Protein AF-A0A948ZLN4-F1 (afdb_monomer_lite)

pLDDT: mean 81.71, std 17.95, range [43.16, 98.31]

Structure (mmCIF, N/CA/C/O backbone):
data_AF-A0A948ZLN4-F1
#
_entry.id   AF-A0A948ZLN4-F1
#
loop_
_atom_site.group_PDB
_atom_site.id
_atom_site.type_symbol
_atom_site.label_atom_id
_atom_site.label_alt_id
_atom_site.label_comp_id
_atom_site.label_asym_id
_atom_site.label_entity_id
_atom_site.label_seq_id
_atom_site.pdbx_PDB_ins_code
_atom_site.Cartn_x
_atom_site.Cartn_y
_atom_site.Cartn_z
_atom_site.occupancy
_atom_site.B_iso_or_equiv
_atom_site.auth_seq_id
_atom_site.auth_comp_id
_atom_site.auth_asym_id
_atom_site.auth_atom_id
_atom_site.pdbx_PDB_model_num
ATOM 1 N N . GLU A 1 1 ? -3.365 -25.995 7.175 1.00 49.34 1 GLU A N 1
ATOM 2 C CA . GLU A 1 1 ? -2.865 -24.650 7.519 1.00 49.34 1 GLU A CA 1
ATOM 3 C C . GLU A 1 1 ? -3.552 -23.648 6.606 1.00 49.34 1 GLU A C 1
ATOM 5 O O . GLU A 1 1 ? -3.665 -23.929 5.418 1.00 49.34 1 GLU A O 1
ATOM 10 N N . GLN A 1 2 ? -4.107 -22.562 7.146 1.00 54.97 2 GLN A N 1
ATOM 11 C CA . GLN A 1 2 ? -4.610 -21.460 6.324 1.00 54.97 2 GLN A CA 1
ATOM 12 C C . GLN A 1 2 ? -3.466 -20.470 6.122 1.00 54.97 2 GLN A C 1
ATOM 14 O O . GLN A 1 2 ? -2.845 -20.040 7.092 1.00 54.97 2 GLN A O 1
ATOM 19 N N . PHE A 1 3 ? -3.179 -20.137 4.867 1.00 58.28 3 PHE A N 1
ATOM 20 C CA . PHE A 1 3 ? -2.290 -19.027 4.554 1.00 58.28 3 PHE A CA 1
ATOM 21 C C . PHE A 1 3 ? -2.966 -17.712 4.967 1.00 58.28 3 PHE A C 1
ATOM 23 O O . PHE A 1 3 ? -4.194 -17.624 4.891 1.00 58.28 3 PHE A O 1
ATOM 30 N N . PRO A 1 4 ? -2.201 -16.683 5.370 1.00 71.19 4 PRO A N 1
ATOM 31 C CA . PRO A 1 4 ? -2.717 -15.348 5.665 1.00 71.19 4 PRO A CA 1
ATOM 32 C C . PRO A 1 4 ? -3.086 -14.627 4.358 1.00 71.19 4 PRO A C 1
ATOM 34 O O . PRO A 1 4 ? -2.544 -13.582 4.027 1.00 71.19 4 PRO A O 1
ATOM 37 N N . MET A 1 5 ? -3.969 -15.228 3.565 1.00 79.38 5 MET A N 1
ATOM 38 C CA . MET A 1 5 ? -4.476 -14.680 2.317 1.00 79.38 5 MET A CA 1
ATOM 39 C C . MET A 1 5 ? -5.995 -14.696 2.350 1.00 79.38 5 MET A C 1
ATOM 41 O O . MET A 1 5 ? -6.621 -15.629 2.857 1.00 79.38 5 MET A O 1
ATOM 45 N N . PHE A 1 6 ? -6.594 -13.647 1.808 1.00 85.44 6 PHE A N 1
ATOM 46 C CA . PHE A 1 6 ? -8.040 -13.564 1.722 1.00 85.44 6 PHE A CA 1
ATOM 47 C C . PHE A 1 6 ? -8.582 -14.512 0.646 1.00 85.44 6 PHE A C 1
ATOM 49 O O . PHE A 1 6 ? -7.852 -14.862 -0.287 1.00 85.44 6 PHE A O 1
ATOM 56 N N . PRO A 1 7 ? -9.859 -14.930 0.739 1.00 89.25 7 PRO A N 1
ATOM 57 C CA . PRO A 1 7 ? -10.496 -15.630 -0.367 1.00 89.25 7 PRO A CA 1
ATOM 58 C C . PRO A 1 7 ? -10.472 -14.755 -1.635 1.00 89.25 7 PRO A C 1
ATOM 60 O O . PRO A 1 7 ? -10.576 -13.529 -1.517 1.00 89.25 7 PRO A O 1
ATOM 63 N N . PRO A 1 8 ? -10.379 -15.353 -2.840 1.00 87.94 8 PRO A N 1
ATOM 64 C CA . PRO A 1 8 ? -10.335 -14.613 -4.104 1.00 87.94 8 PRO A CA 1
ATOM 65 C C . PRO A 1 8 ? -11.447 -13.566 -4.258 1.00 87.94 8 PRO A C 1
ATOM 67 O O . PRO A 1 8 ? -11.189 -12.456 -4.724 1.00 87.94 8 PRO A O 1
ATOM 70 N N . ASP A 1 9 ? -12.657 -13.878 -3.790 1.00 92.06 9 ASP A N 1
ATOM 71 C CA . ASP A 1 9 ? -13.821 -12.990 -3.882 1.00 92.06 9 ASP A CA 1
ATOM 72 C C . ASP A 1 9 ? -13.591 -11.639 -3.190 1.00 92.06 9 ASP A C 1
ATOM 74 O O . ASP A 1 9 ? -14.014 -10.607 -3.710 1.00 92.06 9 ASP A O 1
ATOM 78 N N . ARG A 1 10 ? -12.824 -11.608 -2.088 1.00 92.19 10 ARG A N 1
ATOM 79 C CA . ARG A 1 10 ? -12.517 -10.361 -1.367 1.00 92.19 10 ARG A CA 1
ATOM 80 C C . ARG A 1 10 ? -11.715 -9.385 -2.228 1.00 92.19 10 ARG A C 1
ATOM 82 O O . ARG A 1 10 ? -11.867 -8.175 -2.104 1.00 92.19 10 ARG A O 1
ATOM 89 N N . TYR A 1 11 ? -10.865 -9.884 -3.124 1.00 92.75 11 TYR A N 1
ATOM 90 C CA . TYR A 1 11 ? -10.092 -9.026 -4.026 1.00 92.75 11 TYR A CA 1
ATOM 91 C C . TYR A 1 11 ? -10.963 -8.415 -5.136 1.00 92.75 11 TYR A C 1
ATOM 93 O O . TYR A 1 11 ? -10.640 -7.344 -5.654 1.00 92.75 11 TYR A O 1
ATOM 101 N N . SER A 1 12 ? -12.093 -9.049 -5.458 1.00 94.94 12 SER A N 1
ATOM 102 C CA . SER A 1 12 ? -13.059 -8.544 -6.443 1.00 94.94 12 SER A CA 1
ATOM 103 C C . SER A 1 12 ? -13.940 -7.415 -5.893 1.00 94.94 12 SER A C 1
ATOM 105 O O . SER A 1 12 ? -14.552 -6.671 -6.665 1.00 94.94 12 SER A O 1
ATOM 107 N N . GLU A 1 13 ? -14.000 -7.255 -4.569 1.00 95.31 13 GLU A N 1
ATOM 108 C CA . GLU A 1 13 ? -14.735 -6.177 -3.910 1.00 95.31 13 GLU A CA 1
ATOM 109 C C . GLU A 1 13 ? -14.132 -4.797 -4.214 1.00 95.31 13 GLU A C 1
ATOM 111 O O . GLU A 1 13 ? -13.002 -4.648 -4.693 1.00 95.31 13 GLU A O 1
ATOM 116 N N . ARG A 1 14 ? -14.910 -3.744 -3.943 1.00 96.56 14 ARG A N 1
ATOM 117 C CA . ARG A 1 14 ? -14.433 -2.362 -4.053 1.00 96.56 14 ARG A CA 1
ATOM 118 C C . ARG A 1 14 ? -13.301 -2.119 -3.060 1.00 96.56 14 ARG A C 1
ATOM 120 O O . ARG A 1 14 ? -13.382 -2.528 -1.907 1.00 96.56 14 ARG A O 1
ATOM 127 N N . CYS A 1 15 ? -12.263 -1.420 -3.509 1.00 96.56 15 CYS A N 1
ATOM 128 C CA . CYS A 1 15 ? -11.170 -1.027 -2.634 1.00 96.56 15 CYS A CA 1
ATOM 129 C C . CYS A 1 15 ? -11.710 -0.074 -1.543 1.00 96.56 15 CYS A C 1
ATOM 131 O O . CYS A 1 15 ? -12.318 0.941 -1.902 1.00 96.56 15 CYS A O 1
ATOM 133 N N . PRO A 1 16 ? -11.507 -0.364 -0.239 1.00 96.19 16 PRO A N 1
ATOM 134 C CA . PRO A 1 16 ? -12.147 0.393 0.841 1.00 96.19 16 PRO A CA 1
ATOM 135 C C . PRO A 1 16 ? -11.829 1.892 0.824 1.00 96.19 16 PRO A C 1
ATOM 137 O O . PRO A 1 16 ? -12.694 2.706 1.118 1.00 96.19 16 PRO A O 1
ATOM 140 N N . TRP A 1 17 ? -10.608 2.254 0.431 1.00 96.94 17 TRP A N 1
ATOM 141 C CA . TRP A 1 17 ? -10.091 3.627 0.418 1.00 96.94 17 TRP A CA 1
ATOM 142 C C . TRP A 1 17 ? -10.038 4.266 -0.979 1.00 96.94 17 TRP A C 1
ATOM 144 O O . TRP A 1 17 ? -9.642 5.421 -1.114 1.00 96.94 17 TRP A O 1
ATOM 154 N N . ASP A 1 18 ? -10.419 3.539 -2.034 1.00 95.19 18 ASP A N 1
ATOM 155 C CA . ASP A 1 18 ? -10.573 4.088 -3.386 1.00 95.19 18 ASP A CA 1
ATOM 156 C C . ASP A 1 18 ? -11.677 3.340 -4.147 1.00 95.19 18 ASP A C 1
ATOM 158 O O . ASP A 1 18 ? -11.436 2.407 -4.918 1.00 95.19 18 ASP A O 1
ATOM 162 N N . LYS A 1 19 ? -12.923 3.791 -3.961 1.00 92.06 19 LYS A N 1
ATOM 163 C CA . LYS A 1 19 ? -14.134 3.173 -4.534 1.00 92.06 19 LYS A CA 1
ATOM 164 C C . LYS A 1 19 ? -14.150 3.127 -6.073 1.00 92.06 19 LYS A C 1
ATOM 166 O O . LYS A 1 19 ? -15.034 2.493 -6.651 1.00 92.06 19 LYS A O 1
ATOM 171 N N . ARG A 1 20 ? -13.215 3.792 -6.765 1.00 92.25 20 ARG A N 1
ATOM 172 C CA . ARG A 1 20 ? -13.094 3.725 -8.234 1.00 92.25 20 ARG A CA 1
ATOM 173 C C . ARG A 1 20 ? -12.462 2.409 -8.698 1.00 92.25 20 ARG A C 1
ATOM 175 O O . ARG A 1 20 ? -12.622 2.040 -9.860 1.00 92.25 20 ARG A O 1
ATOM 182 N N . TRP A 1 21 ? -11.775 1.700 -7.803 1.00 93.00 21 TRP A N 1
ATOM 183 C CA . TRP A 1 21 ? -11.034 0.476 -8.091 1.00 93.00 21 TRP A CA 1
ATOM 184 C C . TRP A 1 21 ? -11.637 -0.724 -7.352 1.00 93.00 21 TRP A C 1
ATOM 186 O O . TRP A 1 21 ? -12.294 -0.587 -6.317 1.00 93.00 21 TRP A O 1
ATOM 196 N N . THR A 1 22 ? -11.408 -1.926 -7.881 1.00 95.25 22 THR A N 1
ATOM 197 C CA . THR A 1 22 ? -11.467 -3.140 -7.056 1.00 95.25 22 THR A CA 1
ATOM 198 C C . THR A 1 22 ? -10.191 -3.245 -6.226 1.00 95.25 22 THR A C 1
ATOM 200 O O . THR A 1 22 ? -9.169 -2.649 -6.588 1.00 95.25 22 THR A O 1
ATOM 203 N N . LEU A 1 23 ? -10.231 -3.995 -5.125 1.00 95.94 23 LEU A N 1
ATOM 204 C CA . LEU A 1 23 ? -9.048 -4.218 -4.295 1.00 95.94 23 LEU A CA 1
ATOM 205 C C . LEU A 1 23 ? -7.914 -4.861 -5.110 1.00 95.94 23 LEU A C 1
ATOM 207 O O . LEU A 1 23 ? -6.779 -4.394 -5.049 1.00 95.94 23 LEU A O 1
ATOM 211 N N . GLU A 1 24 ? -8.241 -5.854 -5.940 1.00 94.62 24 GLU A N 1
ATOM 212 C CA . GLU A 1 24 ? -7.316 -6.496 -6.878 1.00 94.62 24 GLU A CA 1
ATOM 213 C C . GLU A 1 24 ? -6.603 -5.470 -7.758 1.00 94.62 24 GLU A C 1
ATOM 215 O O . GLU A 1 24 ? -5.379 -5.404 -7.759 1.00 94.62 24 GLU A O 1
ATOM 220 N N . ARG A 1 25 ? -7.349 -4.628 -8.485 1.00 93.00 25 ARG A N 1
ATOM 221 C CA . ARG A 1 25 ? -6.745 -3.671 -9.422 1.00 93.00 25 ARG A CA 1
ATOM 222 C C . ARG A 1 25 ? -5.870 -2.650 -8.701 1.00 93.00 25 ARG A C 1
ATOM 224 O O . ARG A 1 25 ? -4.836 -2.261 -9.237 1.00 93.00 25 ARG A O 1
ATOM 231 N N . TRP A 1 26 ? -6.275 -2.220 -7.504 1.00 95.25 26 TRP A N 1
ATOM 232 C CA . TRP A 1 26 ? -5.521 -1.250 -6.710 1.00 95.25 26 TRP A CA 1
ATOM 233 C C . TRP A 1 26 ? -4.172 -1.815 -6.241 1.00 95.25 26 TRP A C 1
ATOM 235 O O . TRP A 1 26 ? -3.160 -1.110 -6.308 1.00 95.25 26 TRP A O 1
ATOM 245 N N . ILE A 1 27 ? -4.154 -3.081 -5.799 1.00 95.38 27 ILE A N 1
ATOM 246 C CA . ILE A 1 27 ? -2.937 -3.798 -5.387 1.00 95.38 27 ILE A CA 1
ATOM 247 C C . ILE A 1 27 ? -2.073 -4.108 -6.614 1.00 95.38 27 ILE A C 1
ATOM 249 O O . ILE A 1 27 ? -0.886 -3.778 -6.630 1.00 95.38 27 ILE A O 1
ATOM 253 N N . SER A 1 28 ? -2.667 -4.693 -7.656 1.00 93.25 28 SER A N 1
ATOM 254 C CA . SER A 1 28 ? -1.964 -5.112 -8.869 1.00 93.25 28 SER A CA 1
ATOM 255 C C . SER A 1 28 ? -1.281 -3.945 -9.576 1.00 93.25 28 SER A C 1
ATOM 257 O O . SER A 1 28 ? -0.134 -4.101 -9.979 1.00 93.25 28 SER A O 1
ATOM 259 N N . ASP A 1 29 ? -1.902 -2.760 -9.671 1.00 92.19 29 ASP A N 1
ATOM 260 C CA . ASP A 1 29 ? -1.234 -1.585 -10.261 1.00 92.19 29 ASP A CA 1
ATOM 261 C C . ASP A 1 29 ? 0.073 -1.240 -9.533 1.00 92.19 29 ASP A C 1
ATOM 263 O O . ASP A 1 29 ? 1.108 -1.022 -10.164 1.00 92.19 29 ASP A O 1
ATOM 267 N N . ARG A 1 30 ? 0.055 -1.245 -8.196 1.00 94.38 30 ARG A N 1
ATOM 268 C CA . ARG A 1 30 ? 1.228 -0.916 -7.373 1.00 94.38 30 ARG A CA 1
ATOM 269 C C . ARG A 1 30 ? 2.310 -1.974 -7.489 1.00 94.38 30 ARG A C 1
ATOM 271 O O . ARG A 1 30 ? 3.468 -1.631 -7.720 1.00 94.38 30 ARG A O 1
ATOM 278 N N . VAL A 1 31 ? 1.935 -3.248 -7.383 1.00 94.81 31 VAL A N 1
ATOM 279 C CA . VAL A 1 31 ? 2.865 -4.375 -7.537 1.00 94.81 31 VAL A CA 1
ATOM 280 C C . VAL A 1 31 ? 3.500 -4.351 -8.926 1.00 94.81 31 VAL A C 1
ATOM 282 O O . VAL A 1 31 ? 4.719 -4.424 -9.044 1.00 94.81 31 VAL A O 1
ATOM 285 N N . LEU A 1 32 ? 2.713 -4.155 -9.984 1.00 92.81 32 LEU A N 1
ATOM 286 C CA . LEU A 1 32 ? 3.229 -4.143 -11.352 1.00 92.81 32 LEU A CA 1
ATOM 287 C C . LEU A 1 32 ? 4.118 -2.928 -11.626 1.00 92.81 32 LEU A C 1
ATOM 289 O O . LEU 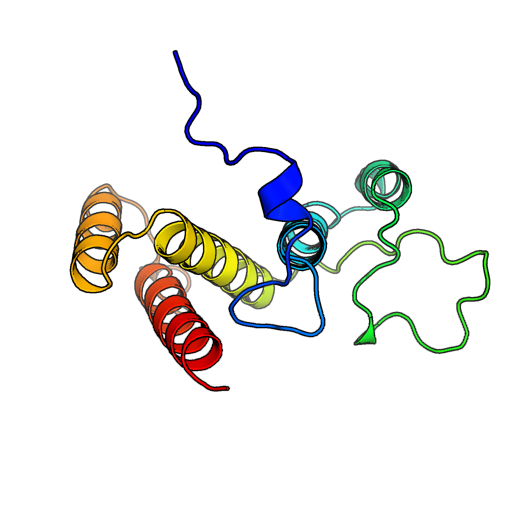A 1 32 ? 5.122 -3.078 -12.314 1.00 92.81 32 LEU A O 1
ATOM 293 N N . ARG A 1 33 ? 3.856 -1.761 -11.026 1.00 91.12 33 ARG A N 1
ATOM 294 C CA . ARG A 1 33 ? 4.777 -0.606 -11.083 1.00 91.12 33 ARG A CA 1
ATOM 295 C C . ARG A 1 33 ? 6.093 -0.852 -10.347 1.00 91.12 33 ARG A C 1
ATOM 297 O O . ARG A 1 33 ? 7.123 -0.320 -10.757 1.00 91.12 33 ARG A O 1
ATOM 304 N N . LEU A 1 34 ? 6.068 -1.651 -9.280 1.00 92.94 34 LEU A N 1
ATOM 305 C CA . LEU A 1 34 ? 7.263 -2.059 -8.540 1.00 92.94 34 LEU A CA 1
ATOM 306 C C . LEU A 1 34 ? 8.061 -3.156 -9.260 1.00 92.94 34 LEU A C 1
ATOM 308 O O . LEU A 1 34 ? 9.283 -3.187 -9.123 1.00 92.94 34 LEU A O 1
ATOM 312 N N . SER A 1 35 ? 7.389 -4.044 -9.997 1.00 91.88 35 SER A N 1
ATOM 313 C CA . SER A 1 35 ? 8.000 -5.203 -10.661 1.00 91.88 35 SER A CA 1
ATOM 314 C C . SER A 1 35 ? 8.398 -4.940 -12.114 1.00 91.88 35 SER A C 1
ATOM 316 O O . SER A 1 35 ? 9.471 -5.356 -12.539 1.00 91.88 35 SER A O 1
ATOM 318 N N . CYS A 1 36 ? 7.563 -4.258 -12.898 1.00 90.81 36 CYS A N 1
ATOM 319 C CA . CYS A 1 36 ? 7.737 -4.109 -14.344 1.00 90.81 36 CYS A CA 1
ATOM 320 C C . CYS A 1 36 ? 8.649 -2.932 -14.706 1.00 90.81 36 CYS A C 1
ATOM 322 O O . CYS A 1 36 ? 8.261 -2.064 -15.485 1.00 90.81 36 CYS A O 1
ATOM 324 N N . THR A 1 37 ? 9.857 -2.877 -14.138 1.00 89.12 37 THR A N 1
ATOM 325 C CA . THR A 1 37 ? 10.768 -1.728 -14.292 1.00 89.12 37 THR A CA 1
ATOM 326 C C . THR A 1 37 ? 11.844 -1.888 -15.367 1.00 89.12 37 THR A C 1
ATOM 328 O O . THR A 1 37 ? 12.665 -0.990 -15.553 1.00 89.12 37 THR A O 1
ATOM 331 N N . ALA A 1 38 ? 11.858 -3.021 -16.068 1.00 86.75 38 ALA A N 1
ATOM 332 C CA . ALA A 1 38 ? 12.822 -3.363 -17.110 1.00 86.75 38 ALA A CA 1
ATOM 333 C C . ALA A 1 38 ? 12.132 -4.104 -18.269 1.00 86.75 38 ALA A C 1
ATOM 335 O O . ALA A 1 38 ? 11.051 -4.669 -18.096 1.00 86.75 38 ALA A O 1
ATOM 336 N N . ASP A 1 39 ? 12.708 -4.036 -19.476 1.00 84.25 39 ASP A N 1
ATOM 337 C CA . ASP A 1 39 ? 12.068 -4.529 -20.711 1.00 84.25 39 ASP A CA 1
ATOM 338 C C . ASP A 1 39 ? 11.767 -6.033 -20.693 1.00 84.25 39 ASP A C 1
ATOM 340 O O . ASP A 1 39 ? 10.790 -6.474 -21.299 1.00 84.25 39 ASP A O 1
ATOM 344 N N . ASP A 1 40 ? 12.569 -6.806 -19.968 1.00 88.50 40 ASP A N 1
ATOM 345 C CA . ASP A 1 40 ? 12.377 -8.234 -19.714 1.00 88.50 40 ASP A CA 1
ATOM 346 C C . ASP A 1 40 ? 11.125 -8.543 -18.876 1.00 88.50 40 ASP A C 1
ATOM 348 O O . ASP A 1 40 ? 10.592 -9.647 -18.959 1.00 88.50 40 ASP A O 1
ATOM 352 N N . MET A 1 41 ? 10.597 -7.563 -18.141 1.00 89.00 41 MET A N 1
ATOM 353 C CA . MET A 1 41 ? 9.378 -7.695 -17.342 1.00 89.00 41 MET A CA 1
ATOM 354 C C . MET A 1 41 ? 8.093 -7.360 -18.112 1.00 89.00 41 MET A C 1
ATOM 356 O O . MET A 1 41 ? 6.996 -7.510 -17.571 1.00 89.00 41 MET A O 1
ATOM 360 N N . ARG A 1 42 ? 8.177 -6.947 -19.384 1.00 84.56 42 ARG A N 1
ATOM 361 C CA . ARG A 1 42 ? 6.988 -6.686 -20.221 1.00 84.56 42 ARG A CA 1
ATOM 362 C C . ARG A 1 42 ? 6.019 -7.872 -20.313 1.00 84.56 42 ARG A C 1
ATOM 364 O O . ARG A 1 42 ? 4.823 -7.618 -20.178 1.00 84.56 42 ARG A O 1
ATOM 371 N N . PRO A 1 43 ? 6.471 -9.135 -20.471 1.00 88.94 43 PRO A N 1
ATOM 372 C CA . PRO A 1 43 ? 5.558 -10.275 -20.522 1.00 88.94 43 PRO A CA 1
ATOM 373 C C . PRO A 1 43 ? 4.719 -10.431 -19.249 1.00 88.94 43 PRO A C 1
ATOM 375 O O . PRO A 1 43 ? 3.566 -10.840 -19.334 1.00 88.94 43 PRO A O 1
ATOM 378 N N . LEU A 1 44 ? 5.260 -10.069 -18.076 1.00 88.44 44 LEU A N 1
ATOM 379 C CA . LEU A 1 44 ? 4.494 -10.068 -16.826 1.00 88.44 44 LEU A CA 1
ATOM 380 C C . LEU A 1 44 ? 3.377 -9.018 -16.868 1.00 88.44 44 LEU A C 1
ATOM 382 O O . LEU A 1 44 ? 2.235 -9.327 -16.536 1.00 88.44 44 LEU A O 1
ATOM 386 N N . GLY A 1 45 ? 3.699 -7.793 -17.296 1.00 86.94 45 GLY A N 1
ATOM 387 C CA . GLY A 1 45 ? 2.714 -6.722 -17.448 1.00 86.94 45 GLY A CA 1
ATOM 388 C C . GLY A 1 45 ? 1.603 -7.091 -18.434 1.00 86.94 45 GLY A C 1
ATOM 389 O O . GLY A 1 45 ? 0.427 -6.942 -18.116 1.00 86.94 45 GLY A O 1
ATOM 390 N N . GLU A 1 46 ? 1.963 -7.651 -19.591 1.00 86.19 46 GLU A N 1
ATOM 391 C CA . GLU A 1 46 ? 1.010 -8.107 -20.613 1.00 86.19 46 GLU A CA 1
ATOM 392 C C . GLU A 1 46 ? 0.112 -9.239 -20.098 1.00 86.19 46 GLU A C 1
ATOM 394 O O . GLU A 1 46 ? -1.108 -9.164 -20.242 1.00 86.19 46 GLU A O 1
ATOM 399 N N . ALA A 1 47 ? 0.688 -10.249 -19.438 1.00 87.38 47 ALA A N 1
ATOM 400 C CA . ALA A 1 47 ? -0.068 -11.357 -18.854 1.00 87.38 47 ALA A CA 1
ATOM 401 C C . ALA A 1 47 ? -1.048 -10.896 -17.761 1.00 87.38 47 ALA A C 1
ATOM 403 O O . ALA A 1 47 ? -2.111 -11.491 -17.597 1.00 87.38 47 ALA A O 1
ATOM 404 N N . ALA A 1 48 ? -0.713 -9.823 -17.042 1.00 87.12 48 ALA A N 1
ATOM 405 C CA . ALA A 1 48 ? -1.577 -9.205 -16.042 1.00 87.12 48 ALA A CA 1
ATOM 406 C C . ALA A 1 48 ? -2.580 -8.186 -16.629 1.00 87.12 48 ALA A C 1
ATOM 408 O O . ALA A 1 48 ? -3.329 -7.568 -15.873 1.00 87.12 48 ALA A O 1
ATOM 409 N N . GLY A 1 49 ? -2.594 -7.970 -17.953 1.00 84.94 49 GLY A N 1
ATOM 410 C CA . GLY A 1 49 ? -3.438 -6.957 -18.600 1.00 84.94 49 GLY A CA 1
ATOM 411 C C . GLY A 1 49 ? -3.086 -5.518 -18.201 1.00 84.94 49 GLY A C 1
ATOM 412 O O . GLY A 1 49 ? -3.942 -4.633 -18.219 1.00 84.94 49 GLY A O 1
ATOM 413 N N . TRP A 1 50 ? -1.840 -5.278 -17.786 1.00 82.62 50 TRP A N 1
ATOM 414 C CA . TRP A 1 50 ? -1.359 -3.983 -17.323 1.00 82.62 50 TRP A CA 1
ATOM 415 C C . TRP A 1 50 ? -0.583 -3.267 -18.424 1.00 82.62 50 TRP A C 1
ATOM 417 O O . TRP A 1 50 ? 0.473 -3.704 -18.878 1.00 82.62 50 TRP A O 1
ATOM 427 N N . HIS A 1 51 ? -1.111 -2.117 -18.835 1.00 72.56 51 HIS A N 1
ATOM 428 C CA . HIS A 1 51 ? -0.586 -1.334 -19.957 1.00 72.56 51 HIS A CA 1
ATOM 429 C C . HIS A 1 51 ? 0.285 -0.144 -19.514 1.00 72.56 51 HIS A C 1
ATOM 431 O O . HIS A 1 51 ? 0.710 0.669 -20.338 1.00 72.56 51 HIS A O 1
ATOM 437 N N . GLY A 1 52 ? 0.588 -0.048 -18.218 1.00 68.50 52 GLY A N 1
ATOM 438 C CA . GLY A 1 52 ? 1.244 1.106 -17.606 1.00 68.50 52 GLY A CA 1
ATOM 439 C C . GLY A 1 52 ? 0.281 1.977 -16.799 1.00 68.50 52 GLY A C 1
ATOM 440 O O . GLY A 1 52 ? -0.937 1.820 -16.858 1.00 68.50 52 GLY A O 1
ATOM 441 N N . HIS A 1 53 ? 0.834 2.929 -16.043 1.00 64.31 53 HIS A N 1
ATOM 442 C CA . HIS A 1 53 ? 0.038 3.835 -15.211 1.00 64.31 53 HIS A CA 1
ATOM 443 C C . HIS A 1 53 ? -0.940 4.674 -16.066 1.00 64.31 53 HIS A C 1
ATOM 445 O O . HIS A 1 53 ? -0.489 5.287 -17.038 1.00 64.31 53 HIS A O 1
ATOM 451 N N . PRO A 1 54 ? -2.228 4.825 -15.687 1.00 59.62 54 PRO A N 1
ATOM 452 C CA . PRO A 1 54 ? -3.244 5.507 -16.502 1.00 59.62 54 PRO A CA 1
ATOM 453 C C . PRO A 1 54 ? -2.860 6.927 -16.941 1.00 59.62 54 PRO A C 1
ATOM 455 O O . PRO A 1 54 ? -3.117 7.316 -18.071 1.00 59.62 54 PRO A O 1
ATOM 458 N N . ALA A 1 55 ? -2.172 7.692 -16.084 1.00 57.41 55 ALA A N 1
ATOM 459 C CA . ALA A 1 55 ? -1.699 9.041 -16.431 1.00 57.41 55 ALA A CA 1
ATOM 460 C C . ALA A 1 55 ? -0.544 9.067 -17.458 1.00 57.41 55 ALA A C 1
ATOM 462 O O . ALA A 1 55 ? -0.230 10.124 -17.999 1.00 57.41 55 ALA A O 1
ATOM 463 N N . ARG A 1 56 ? 0.118 7.928 -17.704 1.00 53.44 56 ARG A N 1
ATOM 464 C CA . ARG A 1 56 ? 1.175 7.765 -18.718 1.00 53.44 56 ARG A CA 1
ATOM 465 C C . ARG A 1 56 ? 0.643 7.146 -20.014 1.00 53.44 56 ARG A C 1
ATOM 467 O O . ARG A 1 56 ? 1.272 7.303 -21.058 1.00 53.44 56 ARG A O 1
ATOM 474 N N . VAL A 1 57 ? -0.525 6.505 -19.967 1.00 54.22 57 VAL A N 1
ATOM 475 C CA . VAL A 1 57 ? -1.248 6.018 -21.144 1.00 54.22 57 VAL A CA 1
ATOM 476 C C . VAL A 1 57 ? -2.064 7.182 -21.719 1.00 54.22 57 VAL A C 1
ATOM 478 O O . VAL A 1 57 ? -3.243 7.356 -21.434 1.00 54.22 57 VAL A O 1
ATOM 481 N N . GLY A 1 58 ? -1.412 8.048 -22.501 1.00 49.03 58 GLY A N 1
ATOM 482 C CA . GLY A 1 58 ? -2.117 9.084 -23.264 1.00 49.03 58 GLY A CA 1
ATOM 483 C C . GLY A 1 58 ? -3.097 8.480 -24.290 1.00 49.03 58 GLY A C 1
ATOM 484 O O . GLY A 1 58 ? -2.935 7.315 -24.664 1.00 49.03 58 GLY A O 1
ATOM 485 N N . PRO A 1 59 ? -4.056 9.270 -24.822 1.00 48.06 59 PRO A N 1
ATOM 486 C CA . PRO A 1 59 ? -5.141 8.808 -25.708 1.00 48.06 59 PRO A CA 1
ATOM 487 C C . PRO A 1 59 ? -4.685 8.194 -27.046 1.00 48.06 59 PRO A C 1
ATOM 489 O O . PRO A 1 59 ? -5.515 7.753 -27.832 1.00 48.06 59 PRO A O 1
ATOM 492 N N . GLN A 1 60 ? -3.379 8.170 -27.324 1.00 44.78 60 GLN A N 1
ATOM 493 C CA . GLN A 1 60 ? -2.794 7.624 -28.552 1.00 44.78 60 GLN A CA 1
ATOM 494 C C . GLN A 1 60 ? -2.491 6.123 -28.488 1.00 44.78 60 GLN A C 1
ATOM 496 O O . GLN A 1 60 ? -2.121 5.542 -29.504 1.00 44.78 60 GLN A O 1
ATOM 501 N N . HIS A 1 61 ? -2.655 5.473 -27.336 1.00 47.03 61 HIS A N 1
ATOM 502 C CA . HIS A 1 61 ? -2.491 4.027 -27.256 1.00 47.03 61 HIS A CA 1
ATOM 503 C C . HIS A 1 61 ? -3.830 3.361 -27.578 1.00 47.03 61 HIS A C 1
ATOM 505 O O . HIS A 1 61 ? -4.638 3.077 -26.697 1.00 47.03 61 HIS A O 1
ATOM 511 N N . GLY A 1 62 ? -4.069 3.168 -28.880 1.00 43.16 62 GLY A N 1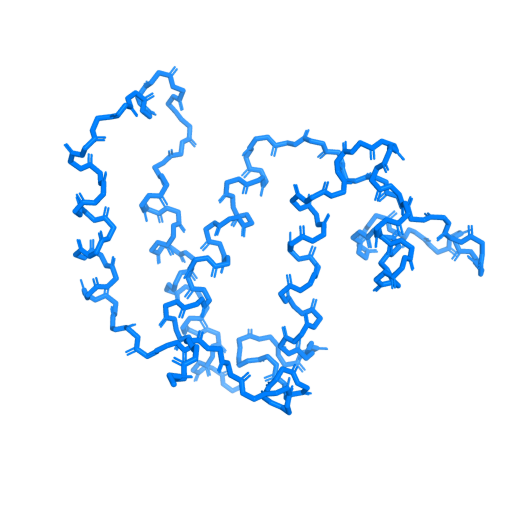
ATOM 512 C CA . GLY A 1 62 ? -5.066 2.221 -29.378 1.00 43.16 62 GLY A CA 1
ATOM 513 C C . GLY A 1 62 ? -4.773 0.801 -28.881 1.00 43.16 62 GLY A C 1
ATOM 514 O O . GLY A 1 62 ? -3.851 0.586 -28.099 1.00 43.16 62 GLY A O 1
ATOM 515 N N . GLN A 1 63 ? -5.544 -0.178 -29.350 1.00 44.69 63 GLN A N 1
ATOM 516 C CA . GLN A 1 63 ? -5.530 -1.593 -28.928 1.00 44.69 63 GLN A CA 1
ATOM 517 C C . GLN A 1 63 ? -4.152 -2.306 -28.970 1.00 44.69 63 GLN A C 1
ATOM 519 O O . GLN A 1 63 ? -4.039 -3.433 -28.498 1.00 44.69 63 GLN A O 1
ATOM 524 N N . ASP A 1 64 ? -3.103 -1.616 -29.423 1.00 45.25 64 ASP A N 1
ATOM 525 C CA . ASP A 1 64 ? -1.703 -2.037 -29.518 1.00 45.25 64 ASP A CA 1
ATOM 526 C C . ASP A 1 64 ? -0.828 -1.482 -28.368 1.00 45.25 64 ASP A C 1
ATOM 528 O O . ASP A 1 64 ? 0.394 -1.359 -28.498 1.00 45.25 64 ASP A O 1
ATOM 532 N N . ALA A 1 65 ? -1.440 -1.097 -27.241 1.00 53.28 65 ALA A N 1
ATOM 533 C CA . ALA A 1 65 ? -0.773 -0.579 -26.047 1.00 53.28 65 ALA A CA 1
ATOM 534 C C . ALA A 1 65 ? 0.133 -1.647 -25.401 1.00 53.28 65 ALA A C 1
ATOM 536 O O . ALA A 1 65 ? -0.229 -2.271 -24.401 1.00 53.28 65 ALA A O 1
ATOM 537 N N . ARG A 1 66 ? 1.318 -1.891 -25.974 1.00 55.47 66 ARG A N 1
ATOM 538 C CA . ARG A 1 66 ? 2.344 -2.752 -25.366 1.00 55.47 66 ARG A CA 1
ATOM 539 C C . ARG A 1 66 ? 2.566 -2.308 -23.929 1.00 55.47 66 ARG A C 1
ATOM 541 O O . ARG A 1 66 ? 2.721 -1.107 -23.695 1.00 55.47 66 ARG A O 1
ATOM 548 N N . ALA A 1 67 ? 2.619 -3.264 -22.998 1.00 58.75 67 ALA A N 1
ATOM 549 C CA . ALA A 1 67 ? 2.904 -2.969 -21.601 1.00 58.75 67 ALA A CA 1
ATOM 550 C C . ALA A 1 67 ? 4.151 -2.081 -21.529 1.00 58.75 67 ALA A C 1
ATOM 552 O O . ALA A 1 67 ? 5.235 -2.431 -22.024 1.00 58.75 67 ALA A O 1
ATOM 553 N N . THR A 1 68 ? 3.957 -0.872 -21.010 1.00 65.75 68 THR A N 1
ATOM 554 C CA . THR A 1 68 ? 5.041 0.086 -20.854 1.00 65.75 68 THR A CA 1
ATOM 555 C C . THR A 1 68 ? 5.772 -0.253 -19.570 1.00 65.75 68 THR A C 1
ATOM 557 O O . THR A 1 68 ? 5.167 -0.434 -18.518 1.00 65.75 68 THR A O 1
ATOM 560 N N . VAL A 1 69 ? 7.092 -0.374 -19.657 1.00 76.38 69 VAL A N 1
ATOM 561 C CA . VAL A 1 69 ? 7.926 -0.536 -18.468 1.00 76.38 69 VAL A CA 1
ATOM 562 C C . VAL A 1 69 ? 7.829 0.709 -17.598 1.00 76.38 69 VAL A C 1
ATOM 564 O O . VAL A 1 69 ? 7.924 1.841 -18.084 1.00 76.38 69 VAL A O 1
ATOM 567 N N . HIS A 1 70 ? 7.630 0.507 -16.299 1.00 80.75 70 HIS A N 1
ATOM 568 C CA . HIS A 1 70 ? 7.597 1.591 -15.333 1.00 80.75 70 HIS A CA 1
ATOM 569 C C . HIS A 1 70 ? 9.014 2.108 -15.098 1.00 80.75 70 HIS A C 1
ATOM 571 O O . HIS A 1 70 ? 9.910 1.361 -14.716 1.00 80.75 70 HIS A O 1
ATOM 577 N N . LYS A 1 71 ? 9.248 3.403 -15.317 1.00 84.38 71 LYS A N 1
ATOM 578 C CA . LYS A 1 71 ? 10.582 3.979 -15.107 1.00 84.38 71 LYS A CA 1
ATOM 579 C C . LYS A 1 71 ? 10.977 3.842 -13.636 1.00 84.38 71 LYS A C 1
ATOM 581 O O . LYS A 1 71 ? 10.297 4.392 -12.773 1.00 84.38 71 LYS A O 1
ATOM 586 N N . TRP A 1 72 ? 12.114 3.198 -13.376 1.00 86.06 72 TRP A N 1
ATOM 587 C CA . TRP A 1 72 ? 12.681 3.103 -12.033 1.00 86.06 72 TRP A CA 1
ATOM 588 C C . TRP A 1 72 ? 12.866 4.491 -11.400 1.00 86.06 72 TRP A C 1
ATOM 590 O O . TRP A 1 72 ? 13.543 5.362 -11.955 1.00 86.06 72 TRP A O 1
ATOM 600 N N . ASN A 1 73 ? 12.264 4.687 -10.227 1.00 87.19 73 ASN A N 1
ATOM 601 C CA . ASN A 1 73 ? 12.385 5.893 -9.418 1.00 87.19 73 ASN A CA 1
ATOM 602 C C . ASN A 1 73 ? 12.402 5.496 -7.928 1.00 87.19 73 ASN A C 1
ATOM 604 O O . ASN A 1 73 ? 11.387 5.004 -7.436 1.00 87.19 73 ASN A O 1
ATOM 608 N N . PRO A 1 74 ? 13.515 5.719 -7.200 1.00 87.19 74 PRO A N 1
ATOM 609 C CA . PRO A 1 74 ? 13.634 5.324 -5.795 1.00 87.19 74 PRO A CA 1
ATOM 610 C C . PRO A 1 74 ? 12.562 5.919 -4.872 1.00 87.19 74 PRO A C 1
ATOM 612 O O . PRO A 1 74 ? 12.070 5.220 -3.992 1.00 87.19 74 PRO A O 1
ATOM 615 N N . ARG A 1 75 ? 12.166 7.181 -5.089 1.00 87.75 75 ARG A N 1
ATOM 616 C CA . ARG A 1 75 ? 11.137 7.852 -4.278 1.00 87.75 75 ARG A CA 1
ATOM 617 C C . ARG A 1 75 ? 9.764 7.237 -4.512 1.00 87.75 75 ARG A C 1
ATOM 619 O O . ARG A 1 75 ? 9.114 6.817 -3.566 1.00 87.75 75 ARG A O 1
ATOM 626 N N . GLU A 1 76 ? 9.362 7.136 -5.777 1.00 88.81 76 GLU A N 1
ATOM 627 C CA . GLU A 1 76 ? 8.070 6.547 -6.151 1.00 88.81 76 GLU A CA 1
ATOM 628 C C . GLU A 1 76 ? 7.982 5.085 -5.692 1.00 88.81 76 GLU A C 1
ATOM 630 O O . GLU A 1 76 ? 6.942 4.635 -5.225 1.00 88.81 76 GLU A O 1
ATOM 635 N N . ARG A 1 77 ? 9.092 4.342 -5.764 1.00 91.50 77 ARG A N 1
ATOM 636 C CA . ARG A 1 77 ? 9.178 2.973 -5.251 1.00 91.50 77 ARG A CA 1
ATOM 637 C C . ARG A 1 77 ? 8.925 2.913 -3.744 1.00 91.50 77 ARG A C 1
ATOM 639 O O . ARG A 1 77 ? 8.165 2.054 -3.307 1.00 91.50 77 ARG A O 1
ATOM 646 N N . ALA A 1 78 ? 9.564 3.787 -2.967 1.00 90.44 78 ALA A N 1
ATOM 647 C CA . ALA A 1 78 ? 9.372 3.840 -1.520 1.00 90.44 78 ALA A CA 1
ATOM 648 C C . ALA A 1 78 ? 7.922 4.200 -1.156 1.00 90.44 78 ALA A C 1
ATOM 650 O O . ALA A 1 78 ? 7.343 3.575 -0.274 1.00 90.44 78 ALA A O 1
ATOM 651 N N . GLU A 1 79 ? 7.310 5.137 -1.885 1.00 92.88 79 GLU A N 1
ATOM 652 C CA . GLU A 1 79 ? 5.901 5.514 -1.717 1.00 92.88 79 GLU A CA 1
ATOM 653 C C . GLU A 1 79 ? 4.947 4.353 -2.045 1.00 92.88 79 GLU A C 1
ATOM 655 O O . GLU A 1 79 ? 4.043 4.061 -1.267 1.00 92.88 79 GLU A O 1
ATOM 660 N N . LEU A 1 80 ? 5.162 3.647 -3.161 1.00 94.62 80 LEU A N 1
ATOM 661 C CA . LEU A 1 80 ? 4.340 2.495 -3.556 1.00 94.62 80 LEU A CA 1
ATOM 662 C C . LEU A 1 80 ? 4.470 1.320 -2.583 1.00 94.62 80 LEU A C 1
ATOM 664 O O . LEU A 1 80 ? 3.473 0.663 -2.286 1.00 94.62 80 LEU A O 1
ATOM 668 N N . ALA A 1 81 ? 5.683 1.054 -2.092 1.00 94.62 81 ALA A N 1
ATOM 669 C CA . ALA A 1 81 ? 5.916 0.035 -1.075 1.00 94.62 81 ALA A CA 1
ATOM 670 C C . ALA A 1 81 ? 5.204 0.400 0.236 1.00 94.62 81 ALA A C 1
ATOM 672 O O . ALA A 1 81 ? 4.439 -0.406 0.756 1.00 94.62 81 ALA A O 1
ATOM 673 N N . ALA A 1 82 ? 5.356 1.646 0.695 1.00 95.38 82 ALA A N 1
ATOM 674 C CA . ALA A 1 82 ? 4.676 2.146 1.883 1.00 95.38 82 ALA A CA 1
ATOM 675 C C . ALA A 1 82 ? 3.144 2.065 1.774 1.00 95.38 82 ALA A C 1
ATOM 677 O O . ALA A 1 82 ? 2.473 1.706 2.738 1.00 95.38 82 ALA A O 1
ATOM 678 N N . GLU A 1 83 ? 2.581 2.363 0.598 1.00 97.56 83 GLU A N 1
ATOM 679 C CA . GLU A 1 83 ? 1.147 2.210 0.331 1.00 97.56 83 GLU A CA 1
ATOM 680 C C . GLU A 1 83 ? 0.676 0.758 0.437 1.00 97.56 83 GLU A C 1
ATOM 682 O O . GLU A 1 83 ? -0.400 0.515 0.982 1.00 97.56 83 GLU A O 1
ATOM 687 N N . LEU A 1 84 ? 1.457 -0.197 -0.072 1.00 97.88 84 LEU A N 1
ATOM 688 C CA . LEU A 1 84 ? 1.128 -1.619 0.023 1.00 97.88 84 LEU A CA 1
ATOM 689 C C . LEU A 1 84 ? 1.205 -2.115 1.468 1.00 97.88 84 LE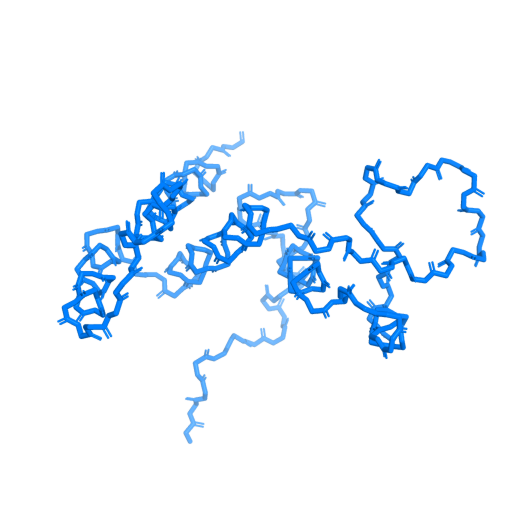U A C 1
ATOM 691 O O . LEU A 1 84 ? 0.252 -2.741 1.930 1.00 97.88 84 LEU A O 1
ATOM 695 N N . ASP A 1 85 ? 2.274 -1.795 2.196 1.00 96.50 85 ASP A N 1
ATOM 696 C CA . ASP A 1 85 ? 2.425 -2.193 3.600 1.00 96.50 85 ASP A CA 1
ATOM 697 C C . ASP A 1 85 ? 1.278 -1.633 4.457 1.00 96.50 85 ASP A C 1
ATOM 699 O O . ASP A 1 85 ? 0.618 -2.371 5.191 1.00 96.50 85 ASP A O 1
ATOM 703 N N . ALA A 1 86 ? 0.963 -0.344 4.292 1.00 97.88 86 ALA A N 1
ATOM 704 C CA . ALA A 1 86 ? -0.165 0.308 4.952 1.00 97.88 86 ALA A CA 1
ATOM 705 C C . ALA A 1 86 ? -1.512 -0.352 4.623 1.00 97.88 86 ALA A C 1
ATOM 707 O O . ALA A 1 86 ? -2.322 -0.605 5.517 1.00 97.88 86 ALA A O 1
ATOM 708 N N . ALA A 1 87 ? -1.751 -0.653 3.344 1.00 97.50 87 ALA A N 1
ATOM 709 C CA . ALA A 1 87 ? -2.962 -1.334 2.908 1.00 97.50 87 ALA A CA 1
ATOM 710 C C . ALA A 1 87 ? -3.103 -2.710 3.564 1.00 97.50 87 ALA A C 1
ATOM 712 O O . ALA A 1 87 ? -4.193 -3.059 4.011 1.00 97.50 87 ALA A O 1
ATOM 713 N N . PHE A 1 88 ? -2.023 -3.487 3.662 1.00 96.38 88 PHE A N 1
ATOM 714 C CA . PHE A 1 88 ? -2.074 -4.801 4.298 1.00 96.38 88 PHE A CA 1
ATOM 715 C C . PHE A 1 88 ? -2.267 -4.723 5.813 1.00 96.38 88 PHE A C 1
ATOM 717 O O . PHE A 1 88 ? -3.045 -5.519 6.337 1.00 96.38 88 PHE A O 1
ATOM 724 N N . PHE A 1 89 ? -1.677 -3.743 6.507 1.00 96.38 89 PHE A N 1
ATOM 725 C CA . PHE A 1 89 ? -2.007 -3.497 7.915 1.00 96.38 89 PHE A CA 1
ATOM 726 C C . PHE A 1 89 ? -3.510 -3.255 8.104 1.00 96.38 89 PHE A C 1
ATOM 728 O O . PHE A 1 89 ? -4.136 -3.919 8.930 1.00 96.38 89 PHE A O 1
ATOM 735 N N . LEU A 1 90 ? -4.113 -2.396 7.276 1.00 96.81 90 LEU A N 1
ATOM 736 C CA . LEU A 1 90 ? -5.555 -2.137 7.318 1.00 96.81 90 LEU A CA 1
ATOM 737 C C . LEU A 1 90 ? -6.389 -3.382 6.985 1.00 96.81 90 LEU A C 1
ATOM 739 O O . LEU A 1 90 ? -7.361 -3.679 7.676 1.00 96.81 90 LEU A O 1
ATOM 743 N N . LEU A 1 91 ? -6.024 -4.136 5.945 1.00 95.31 91 LEU A N 1
ATOM 744 C CA . LEU A 1 91 ? -6.774 -5.326 5.531 1.00 95.31 91 LEU A CA 1
ATOM 745 C C . LEU A 1 91 ? -6.738 -6.439 6.581 1.00 95.31 91 LEU A C 1
ATOM 747 O O . LEU A 1 91 ? -7.741 -7.140 6.754 1.00 95.31 91 LEU A O 1
ATOM 751 N N . TYR A 1 92 ? -5.599 -6.602 7.256 1.00 94.44 92 TYR A N 1
ATOM 752 C CA . TYR A 1 92 ? -5.424 -7.558 8.348 1.00 94.44 92 TYR A CA 1
ATOM 753 C C . TYR A 1 92 ? -5.988 -7.061 9.684 1.00 94.44 92 TYR A C 1
ATOM 755 O O . TYR A 1 92 ? -6.007 -7.829 10.641 1.00 94.44 92 TYR A O 1
ATOM 763 N N . GLY A 1 93 ? -6.491 -5.824 9.749 1.00 95.06 93 GLY A N 1
ATOM 764 C CA . GLY A 1 93 ? -7.071 -5.258 10.965 1.00 95.06 93 GLY A CA 1
ATOM 765 C C . GLY A 1 93 ? -6.034 -4.950 12.044 1.00 95.06 93 GLY A C 1
ATOM 766 O O . GLY A 1 93 ? -6.359 -5.000 13.225 1.00 95.06 93 GLY A O 1
ATOM 767 N N . VAL A 1 94 ? -4.790 -4.664 11.651 1.00 96.69 94 VAL A N 1
ATOM 768 C CA . VAL A 1 94 ? -3.739 -4.224 12.572 1.00 96.69 94 VAL A CA 1
ATOM 769 C C . VAL A 1 94 ? -3.987 -2.765 12.922 1.00 96.69 94 VAL A C 1
ATOM 771 O O . VAL A 1 94 ? -4.067 -1.919 12.030 1.00 96.69 94 VAL A O 1
ATOM 774 N N . GLU A 1 95 ? -4.103 -2.466 14.213 1.00 97.38 95 GLU A N 1
ATOM 775 C CA . GLU A 1 95 ? -4.330 -1.102 14.674 1.00 97.38 95 GLU A CA 1
ATOM 776 C C . GLU A 1 95 ? -3.115 -0.207 14.413 1.00 97.38 95 GLU A C 1
ATOM 778 O O . GLU A 1 95 ? -1.969 -0.651 14.342 1.00 97.38 95 GLU A O 1
ATOM 783 N N . ARG A 1 96 ? -3.353 1.103 14.321 1.00 96.88 96 ARG A N 1
ATOM 784 C CA . ARG A 1 96 ? -2.312 2.092 14.015 1.00 96.88 96 ARG A CA 1
ATOM 785 C C . ARG A 1 96 ? -1.136 2.062 15.002 1.00 96.88 96 ARG A C 1
ATOM 787 O O . ARG A 1 96 ? 0.009 2.240 14.586 1.00 96.88 96 ARG A O 1
ATOM 794 N N . ALA A 1 97 ? -1.408 1.849 16.290 1.00 96.06 97 ALA A N 1
ATOM 795 C CA . ALA A 1 97 ? -0.369 1.739 17.315 1.00 96.06 97 ALA A CA 1
ATOM 796 C C . ALA A 1 97 ? 0.434 0.434 17.179 1.00 96.06 97 ALA A C 1
ATOM 798 O O . ALA A 1 97 ? 1.659 0.450 17.301 1.00 96.06 97 ALA A O 1
ATOM 799 N N . ASP A 1 98 ? -0.236 -0.674 16.854 1.00 96.81 98 ASP A N 1
ATOM 800 C CA . ASP A 1 98 ? 0.414 -1.964 16.623 1.00 96.81 98 ASP A CA 1
ATOM 801 C C . ASP A 1 98 ? 1.273 -1.940 15.358 1.00 96.81 98 ASP A C 1
ATOM 803 O O . ASP A 1 98 ? 2.387 -2.455 15.366 1.00 96.81 98 ASP A O 1
ATOM 807 N N . ALA A 1 99 ? 0.809 -1.296 14.284 1.00 95.19 99 ALA A N 1
ATOM 808 C CA . ALA A 1 99 ? 1.590 -1.114 13.063 1.00 95.19 99 ALA A CA 1
ATOM 809 C C . ALA A 1 99 ? 2.883 -0.325 13.338 1.00 95.19 99 ALA A C 1
ATOM 811 O O . ALA A 1 99 ? 3.962 -0.735 12.912 1.00 95.19 99 ALA A O 1
ATOM 812 N N . GLU A 1 100 ? 2.796 0.772 14.098 1.00 94.00 100 GLU A N 1
ATOM 813 C CA . GLU A 1 100 ? 3.962 1.554 14.527 1.00 94.00 100 GLU A CA 1
ATOM 814 C C . GLU A 1 100 ? 4.926 0.720 15.379 1.00 94.00 100 GLU A C 1
ATOM 816 O O . GLU A 1 100 ? 6.133 0.708 15.120 1.00 94.00 100 GLU A O 1
ATOM 821 N N . TYR A 1 101 ? 4.398 -0.046 16.337 1.00 92.38 101 TYR A N 1
ATOM 822 C CA . TYR A 1 101 ? 5.200 -0.966 17.134 1.00 92.38 101 TYR A CA 1
ATOM 823 C C . TYR A 1 101 ? 5.902 -2.013 16.255 1.00 92.38 101 TYR A C 1
ATOM 825 O O . TYR A 1 101 ? 7.126 -2.130 16.319 1.00 92.38 101 TYR A O 1
ATOM 833 N N . ILE A 1 102 ? 5.175 -2.712 15.378 1.00 92.50 102 ILE A N 1
ATOM 834 C CA . ILE A 1 102 ? 5.717 -3.718 14.451 1.00 92.50 102 ILE A CA 1
ATOM 835 C C . ILE A 1 102 ? 6.853 -3.119 13.613 1.00 92.50 102 ILE A C 1
ATOM 837 O O . ILE A 1 102 ? 7.956 -3.667 13.595 1.00 92.50 102 ILE A O 1
ATOM 841 N N . LEU A 1 103 ? 6.635 -1.967 12.976 1.00 90.44 103 LEU A N 1
ATOM 842 C CA . LEU A 1 103 ? 7.646 -1.288 12.158 1.00 90.44 103 LEU A CA 1
ATOM 843 C C . LEU A 1 103 ? 8.888 -0.885 12.972 1.00 90.44 103 LEU A C 1
ATOM 845 O O . LEU A 1 103 ? 10.021 -0.990 12.487 1.00 90.44 103 LEU A O 1
ATOM 849 N N . SER A 1 104 ? 8.703 -0.482 14.232 1.00 85.38 104 SER A N 1
ATOM 850 C CA . SER A 1 104 ? 9.815 -0.150 15.129 1.00 85.38 104 SER A CA 1
ATOM 851 C C . SER A 1 104 ? 10.696 -1.365 15.455 1.00 85.38 104 SER A C 1
ATOM 853 O O . SER A 1 104 ? 11.914 -1.220 15.572 1.00 85.38 104 SER A O 1
ATOM 855 N N . THR A 1 105 ? 10.124 -2.577 15.519 1.00 85.44 105 THR A N 1
ATOM 856 C CA . THR A 1 105 ? 10.893 -3.799 15.828 1.00 85.44 105 THR A CA 1
ATOM 857 C C . THR A 1 105 ? 11.855 -4.199 14.710 1.00 85.44 105 THR A C 1
ATOM 859 O O . THR A 1 105 ? 12.960 -4.664 14.989 1.00 85.44 105 THR A O 1
ATOM 862 N N . PHE A 1 106 ? 11.492 -3.954 13.449 1.00 73.81 106 PHE A N 1
ATOM 863 C CA . PHE A 1 106 ? 12.361 -4.229 12.299 1.00 73.81 106 PHE A CA 1
ATOM 864 C C . PHE A 1 106 ? 13.430 -3.152 12.100 1.00 73.81 106 PHE A C 1
ATOM 866 O O . PHE A 1 106 ? 14.525 -3.442 11.623 1.00 73.81 106 PHE A O 1
ATOM 873 N N . SER A 1 107 ? 13.149 -1.930 12.554 1.00 64.12 107 SER A N 1
ATOM 874 C CA . SER A 1 107 ? 14.080 -0.799 12.483 1.00 64.12 107 SER A CA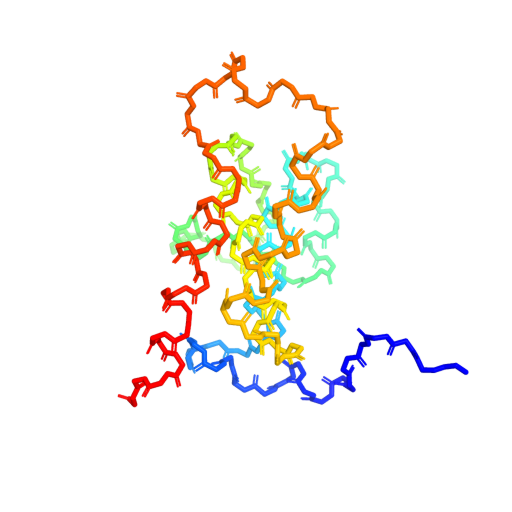 1
ATOM 875 C C . SER A 1 107 ? 15.285 -0.954 13.428 1.00 64.12 107 SER A C 1
ATOM 877 O O . SER A 1 107 ? 16.318 -0.314 13.233 1.00 64.12 107 SER A O 1
ATOM 879 N N . GLY A 1 108 ? 15.182 -1.818 14.447 1.00 54.19 108 GLY A N 1
ATOM 880 C CA . GLY A 1 108 ? 16.264 -2.125 15.391 1.00 54.19 108 GLY A CA 1
ATOM 881 C C . GLY A 1 108 ? 17.341 -3.079 14.854 1.00 54.19 108 GLY A C 1
ATOM 882 O O . GLY A 1 108 ? 18.439 -3.130 15.408 1.00 54.19 108 GLY A O 1
ATOM 883 N N . ALA A 1 109 ? 17.071 -3.811 13.768 1.00 44.81 109 ALA A N 1
ATOM 884 C CA . ALA A 1 109 ? 17.962 -4.831 13.212 1.00 44.81 109 ALA A CA 1
ATOM 885 C C . ALA A 1 109 ? 18.729 -4.326 11.972 1.00 44.81 109 ALA A C 1
ATOM 887 O O . ALA A 1 109 ? 18.632 -4.888 10.891 1.00 44.81 109 ALA A O 1
ATOM 888 N N . GLY A 1 110 ? 19.501 -3.251 12.154 1.00 47.00 110 GLY A N 1
ATOM 889 C CA . GLY A 1 110 ? 20.678 -2.880 11.356 1.00 47.00 110 GLY A CA 1
ATOM 890 C C . GLY A 1 110 ? 20.586 -2.878 9.821 1.00 47.00 110 GLY A C 1
ATOM 891 O O . GLY A 1 110 ? 20.897 -3.886 9.194 1.00 47.00 110 GLY A O 1
ATOM 892 N N . ARG A 1 111 ? 20.401 -1.692 9.221 1.00 45.69 111 ARG A N 1
ATOM 893 C CA . ARG A 1 111 ? 21.279 -1.133 8.165 1.00 45.69 111 ARG A CA 1
ATOM 894 C C . ARG A 1 111 ? 20.789 0.246 7.703 1.00 45.69 111 ARG A C 1
ATOM 896 O O . ARG A 1 111 ? 19.687 0.382 7.212 1.00 45.69 111 ARG A O 1
ATOM 903 N N . ASP A 1 112 ? 21.646 1.241 7.886 1.00 46.38 112 ASP A N 1
ATOM 904 C CA . ASP A 1 112 ? 21.948 2.347 6.964 1.00 46.38 112 ASP A CA 1
ATOM 905 C C . ASP A 1 112 ? 20.866 3.093 6.148 1.00 46.38 112 ASP A C 1
ATOM 907 O O . ASP A 1 112 ? 21.170 3.678 5.113 1.00 46.38 112 ASP A O 1
ATOM 911 N N . ASP A 1 113 ? 19.630 3.227 6.627 1.00 46.94 113 ASP A N 1
ATOM 912 C CA . ASP A 1 113 ? 18.664 4.147 5.984 1.00 46.94 113 ASP A CA 1
ATOM 913 C C . ASP A 1 113 ? 19.077 5.635 6.094 1.00 46.94 113 ASP A C 1
ATOM 915 O O . ASP A 1 113 ? 18.499 6.518 5.457 1.00 46.94 113 ASP A O 1
ATOM 919 N N . ARG A 1 114 ? 20.105 5.937 6.900 1.00 46.38 114 ARG A N 1
ATOM 920 C CA . ARG A 1 114 ? 20.647 7.292 7.087 1.00 46.38 114 ARG A CA 1
ATOM 921 C C . ARG A 1 114 ? 21.654 7.701 6.010 1.00 46.38 114 ARG A C 1
ATOM 923 O O . ARG A 1 114 ? 21.953 8.891 5.922 1.00 46.38 114 ARG A O 1
ATOM 930 N N . GLU A 1 115 ? 22.147 6.776 5.184 1.00 44.22 115 GLU A N 1
ATOM 931 C CA . GLU A 1 115 ? 23.093 7.099 4.104 1.00 44.22 115 GLU A CA 1
ATOM 932 C C . GLU A 1 115 ? 22.422 7.763 2.887 1.00 44.22 115 GLU A C 1
ATOM 934 O O . GLU A 1 115 ? 23.089 8.408 2.079 1.00 44.22 115 GLU A O 1
ATOM 939 N N . ILE A 1 116 ? 21.089 7.702 2.780 1.00 45.97 116 ILE A N 1
ATOM 940 C CA . ILE A 1 116 ? 20.322 8.349 1.708 1.00 45.97 116 ILE A CA 1
ATOM 941 C C . ILE A 1 116 ? 19.196 9.170 2.344 1.00 45.97 116 ILE A C 1
ATOM 943 O O . ILE A 1 116 ? 18.037 8.784 2.270 1.00 45.97 116 ILE A O 1
ATOM 947 N N . GLY A 1 117 ? 19.529 10.276 3.019 1.00 51.44 117 GLY A N 1
ATOM 948 C CA . GLY A 1 117 ? 18.621 11.103 3.839 1.00 51.44 117 GLY A CA 1
ATOM 949 C C . GLY A 1 117 ? 17.393 11.712 3.136 1.00 51.44 117 GLY A C 1
ATOM 950 O O . GLY A 1 117 ? 17.258 12.931 3.072 1.00 51.44 117 GLY A O 1
ATOM 951 N N . LEU A 1 118 ? 16.489 10.891 2.599 1.00 54.38 118 LEU A N 1
ATOM 952 C CA . LEU A 1 118 ? 15.371 11.322 1.762 1.00 54.38 118 LEU A CA 1
ATOM 953 C C . LEU A 1 118 ? 14.021 10.672 2.093 1.00 54.38 118 LEU A C 1
ATOM 955 O O . LEU A 1 118 ? 13.020 11.139 1.542 1.00 54.38 118 LEU A O 1
ATOM 959 N N . PHE A 1 119 ? 13.950 9.661 2.966 1.00 60.88 119 PHE A N 1
ATOM 960 C CA . PHE A 1 119 ? 12.678 9.053 3.374 1.00 60.88 119 PHE A CA 1
ATOM 961 C C . PHE A 1 119 ? 12.871 8.109 4.569 1.00 60.88 119 PHE A C 1
ATOM 963 O O . PHE A 1 119 ? 13.684 7.197 4.475 1.00 60.88 119 PHE A O 1
ATOM 970 N N . SER A 1 120 ? 12.126 8.284 5.663 1.00 81.50 120 SER A N 1
ATOM 971 C CA . SER A 1 120 ? 11.999 7.236 6.685 1.00 81.50 120 SER A CA 1
ATOM 972 C C . SER A 1 120 ? 10.964 6.218 6.195 1.00 81.50 120 SER A C 1
ATOM 974 O O . SER A 1 120 ? 9.802 6.601 6.023 1.00 81.50 120 SER A O 1
ATOM 976 N N . PRO A 1 121 ? 11.329 4.941 5.956 1.00 81.75 121 PRO A N 1
ATOM 977 C CA . PRO A 1 121 ? 10.369 3.929 5.515 1.00 81.75 121 PRO A CA 1
ATOM 978 C C . PRO A 1 121 ? 9.201 3.783 6.494 1.00 81.75 121 PRO A C 1
ATOM 980 O O . PRO A 1 121 ? 8.052 3.680 6.073 1.00 81.75 121 PRO A O 1
ATOM 983 N N . VAL A 1 122 ? 9.486 3.873 7.798 1.00 89.12 122 VAL A N 1
ATOM 984 C CA . VAL A 1 122 ? 8.476 3.810 8.862 1.00 89.12 122 VAL A CA 1
ATOM 985 C C . VAL A 1 122 ? 7.495 4.974 8.759 1.00 89.12 122 VAL A C 1
ATOM 987 O O . VAL A 1 122 ? 6.289 4.749 8.704 1.00 89.12 122 VAL A O 1
ATOM 990 N N . GLU A 1 123 ? 7.988 6.214 8.676 1.00 90.38 123 GLU A N 1
ATOM 991 C CA . GLU A 1 123 ? 7.108 7.384 8.534 1.00 90.38 123 GLU A CA 1
ATOM 992 C C . GLU A 1 123 ? 6.305 7.312 7.234 1.00 90.38 123 GLU A C 1
ATOM 994 O O . GLU A 1 123 ? 5.131 7.665 7.212 1.00 90.38 123 GLU A O 1
ATOM 999 N N . GLY A 1 124 ? 6.915 6.817 6.156 1.00 92.62 124 GLY A N 1
ATOM 1000 C CA . GLY A 1 124 ? 6.245 6.577 4.885 1.00 92.62 124 GLY A CA 1
ATOM 1001 C C . GLY A 1 124 ? 5.027 5.671 5.020 1.00 92.62 124 GLY A C 1
ATOM 1002 O O . GLY A 1 124 ? 3.936 6.034 4.575 1.00 92.62 124 GLY A O 1
ATOM 1003 N N . VAL A 1 125 ? 5.208 4.511 5.654 1.00 95.44 125 VAL A N 1
ATOM 1004 C CA . VAL A 1 125 ? 4.141 3.524 5.867 1.00 95.44 125 VAL A CA 1
ATOM 1005 C C . VAL A 1 125 ? 3.059 4.090 6.787 1.00 95.44 125 VAL A C 1
ATOM 1007 O O . VAL A 1 125 ? 1.879 3.986 6.465 1.00 95.44 125 VAL A O 1
ATOM 1010 N N . LEU A 1 126 ? 3.430 4.746 7.891 1.00 96.06 126 LEU A N 1
ATOM 1011 C CA . LEU A 1 126 ? 2.462 5.322 8.833 1.00 96.06 126 LEU A CA 1
ATOM 1012 C C . LEU A 1 126 ? 1.655 6.473 8.213 1.00 96.06 126 LEU A C 1
ATOM 1014 O O . LEU A 1 126 ? 0.434 6.509 8.349 1.00 96.06 126 LEU A O 1
ATOM 1018 N N . ASN A 1 127 ? 2.298 7.358 7.446 1.00 96.69 127 ASN A N 1
ATOM 1019 C CA . ASN A 1 127 ? 1.605 8.415 6.702 1.00 96.69 127 ASN A CA 1
ATOM 1020 C C . ASN A 1 127 ? 0.649 7.834 5.649 1.00 96.69 127 ASN A C 1
ATOM 1022 O O . ASN A 1 127 ? -0.459 8.342 5.451 1.00 96.69 127 ASN A O 1
ATOM 1026 N N . ALA A 1 128 ? 1.062 6.766 4.956 1.00 97.88 128 ALA A N 1
ATOM 1027 C CA . ALA A 1 128 ? 0.194 6.068 4.019 1.00 97.88 128 ALA A CA 1
ATOM 1028 C C . ALA A 1 128 ? -0.995 5.422 4.743 1.00 97.88 128 ALA A C 1
ATOM 1030 O O . ALA A 1 128 ? -2.122 5.596 4.283 1.00 97.88 128 ALA A O 1
ATOM 1031 N N . TYR A 1 129 ? -0.768 4.764 5.883 1.00 98.31 129 TYR A N 1
ATOM 1032 C CA . TYR A 1 129 ? -1.815 4.179 6.720 1.00 98.31 129 TYR A CA 1
ATOM 1033 C C . TYR A 1 129 ? -2.863 5.225 7.087 1.00 98.31 129 TYR A C 1
ATOM 1035 O O . TYR A 1 129 ? -4.043 5.023 6.807 1.00 98.31 129 TYR A O 1
ATOM 1043 N N . ASP A 1 130 ? -2.439 6.364 7.638 1.00 98.19 130 ASP A N 1
ATOM 1044 C CA . ASP A 1 130 ? -3.350 7.406 8.116 1.00 98.19 130 ASP A CA 1
ATOM 1045 C C . ASP A 1 130 ? -4.207 7.964 6.964 1.00 98.19 130 ASP A C 1
ATOM 1047 O O . ASP A 1 130 ? -5.424 8.123 7.095 1.00 98.19 130 ASP A O 1
ATOM 1051 N N 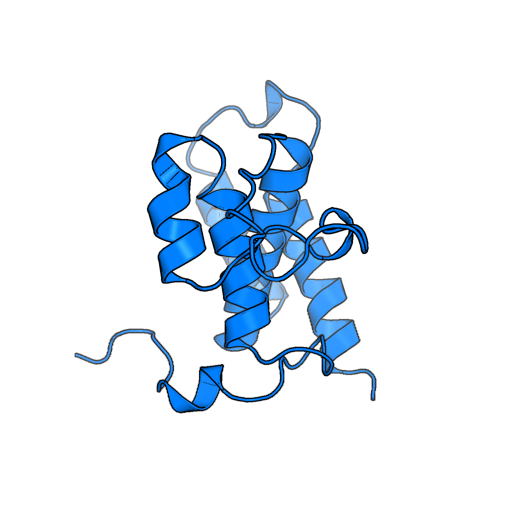. ARG A 1 131 ? -3.604 8.168 5.785 1.00 98.00 131 ARG A N 1
ATOM 1052 C CA . ARG A 1 131 ? -4.318 8.594 4.570 1.00 98.00 131 ARG A CA 1
ATOM 1053 C C . ARG A 1 131 ? -5.331 7.552 4.087 1.00 98.00 131 ARG A C 1
ATOM 1055 O O . ARG A 1 131 ? -6.451 7.923 3.740 1.00 98.00 131 ARG A O 1
ATOM 1062 N N . LEU A 1 132 ? -4.948 6.275 4.021 1.00 98.06 132 LEU A N 1
ATOM 1063 C CA . LEU A 1 132 ? -5.837 5.205 3.556 1.00 98.06 132 LEU A CA 1
ATOM 1064 C C . LEU A 1 132 ? -6.984 4.968 4.549 1.00 98.06 132 LEU A C 1
ATOM 1066 O O . LEU A 1 132 ? -8.131 4.838 4.131 1.00 98.06 132 LEU A O 1
ATOM 1070 N N . ALA A 1 133 ? -6.703 4.989 5.853 1.00 97.69 133 ALA A N 1
ATOM 1071 C CA . ALA A 1 133 ? -7.704 4.856 6.908 1.00 97.69 133 ALA A CA 1
ATOM 1072 C C . ALA A 1 133 ? -8.732 5.997 6.867 1.00 97.69 133 ALA A C 1
ATOM 1074 O O . ALA A 1 133 ? -9.941 5.754 6.932 1.00 97.69 133 ALA A O 1
ATOM 1075 N N . ALA A 1 134 ? -8.265 7.239 6.697 1.00 97.31 134 ALA A N 1
ATOM 1076 C CA . ALA A 1 134 ? -9.137 8.399 6.546 1.00 97.31 134 ALA A CA 1
ATOM 1077 C C . ALA A 1 134 ? -10.024 8.282 5.296 1.00 97.31 134 ALA A C 1
ATOM 1079 O O . ALA A 1 134 ? -11.229 8.511 5.374 1.00 97.31 134 ALA A O 1
ATOM 1080 N N . ALA A 1 135 ? -9.452 7.868 4.161 1.00 96.38 135 ALA A N 1
ATOM 1081 C CA . ALA A 1 135 ? -10.197 7.673 2.918 1.00 96.38 135 ALA A CA 1
ATOM 1082 C C . ALA A 1 135 ? -11.209 6.517 2.994 1.00 96.38 135 ALA A C 1
ATOM 1084 O O . ALA A 1 135 ? -12.273 6.609 2.394 1.00 96.38 135 ALA A O 1
ATOM 1085 N N . ALA A 1 136 ? -10.911 5.453 3.746 1.00 92.88 136 ALA A N 1
ATOM 1086 C CA . ALA A 1 136 ? -11.847 4.353 3.978 1.00 92.88 136 ALA A CA 1
ATOM 1087 C C . ALA A 1 136 ? -13.019 4.740 4.896 1.00 92.88 136 ALA A C 1
ATOM 1089 O O . ALA A 1 136 ? -14.087 4.136 4.816 1.00 92.88 136 ALA A O 1
ATOM 1090 N N . SER A 1 137 ? -12.818 5.740 5.759 1.00 89.19 137 SER A N 1
ATOM 1091 C CA . SER A 1 137 ? -13.822 6.212 6.721 1.00 89.19 137 SER A CA 1
ATOM 1092 C C . SER A 1 137 ? -14.693 7.356 6.182 1.00 89.19 137 SER A C 1
ATOM 1094 O O . SER A 1 137 ? -15.744 7.638 6.752 1.00 89.19 137 SER A O 1
ATOM 1096 N N . GLY A 1 138 ? -14.261 8.037 5.115 1.00 73.25 138 GLY A N 1
ATOM 1097 C CA . GLY A 1 138 ? -15.020 9.096 4.447 1.00 73.25 138 GLY A CA 1
ATOM 1098 C C . GLY A 1 138 ? -15.937 8.533 3.360 1.00 73.25 138 GLY A C 1
ATOM 1099 O O . GLY A 1 138 ? -15.468 7.878 2.429 1.00 73.25 138 GLY A O 1
ATOM 1100 N N . GLU A 1 139 ? -17.247 8.771 3.474 1.00 46.22 139 GLU A N 1
ATOM 1101 C CA . GLU A 1 139 ? -18.234 8.368 2.459 1.00 46.22 139 GLU A CA 1
ATOM 1102 C C . GLU A 1 139 ? -18.132 9.147 1.146 1.00 46.22 139 GLU A C 1
ATOM 1104 O O . GLU A 1 139 ? -18.078 10.397 1.178 1.00 46.22 139 GLU A O 1
#

Sequence (139 aa):
EQFPMFPPDRYSERCPWDKRWTLERWISDRVLRLSCTADDMRPLGEAAGWHGHPARVGPQHGQDARATVHKWNPRERAELAAELDAAFFLLYGVERADAEYILSTFSGAGRDDREIGLFSPVEGVLNAYDRLAAAASGE

Secondary structure (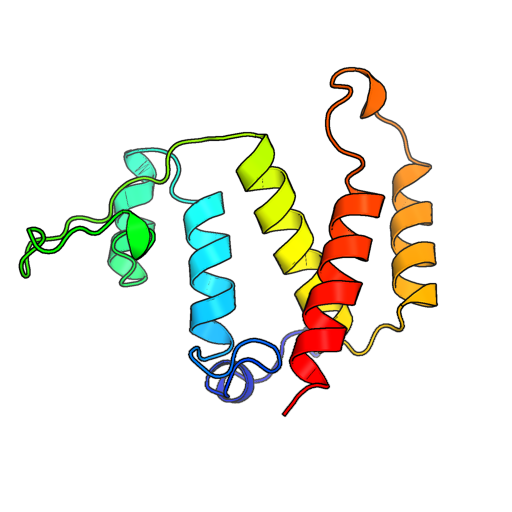DSSP, 8-state):
---S---HHHHHSEETTEEEEEHHHHHHHHHHHHH--SGGGHHHHHHTT--S-TTTS-TT--TT-PPPPPPP-HHHHHHHHHHHHHHHHHHTT--HHHHHHHHHHHHTS---TTSSTT--HHHHHHHHHHHHHHHHH--

Foldseek 3Di:
DDDPDDDPVQQQPQQLLHNVDRNVVVLCLLVCLLQQQDPVCQVVCVVVVHLHDPVPPPPPDDPVSRRDRRHDDPVSNLLSVLLNLLSVCVVVVPDLVNLLVVVVVVVPPDDDPPVPPDDDSSVSNSVSNVSSVVSSVDD

Radius of gyration: 16.77 Å; chains: 1; bounding box: 41×36×47 Å